Protein AF-A0A6N6JDX8-F1 (afdb_monomer_lite)

pLDDT: mean 83.7, std 14.8, range [42.12, 97.62]

Secondary structure (DSSP, 8-state):
--SHHHHHHHHHHHHHHHHHHHS-HHHHHHHHHHHTT--HHHHHHHHTS-HHHHHHHHHHHHHHTT-SSHHHHHHHHHHTT-SPP-

Organism: NCBI:txid2601869

Sequence (86 aa):
MGTVVALKNHLYEEQGTTLRQKLSRRETEVLLWIARGKSNQDISTILSISPHTVDTFCRRLMQKFDATSRTTAAVRAAQWGLLPAV

Foldseek 3Di:
DPPPVVVVLVVLQVLLVVLLVVDDPLLLLLLQVVLVVDDLVRSCVVVVHDSVVSVVSLVVLCVSQVHPGSNRSSVSCVSSVVYPDD

Radius of gyration: 13.88 Å; chains: 1; bounding box: 29×43×24 Å

Structure (mmCIF, N/CA/C/O backbone):
data_AF-A0A6N6JDX8-F1
#
_entry.id   AF-A0A6N6JDX8-F1
#
loop_
_atom_site.group_PDB
_atom_site.id
_atom_site.type_symbol
_atom_site.label_atom_id
_atom_site.label_alt_id
_atom_site.label_comp_id
_atom_site.label_asym_id
_atom_site.label_entity_id
_atom_site.label_seq_id
_atom_site.pdbx_PDB_ins_code
_atom_site.Cartn_x
_atom_site.Cartn_y
_atom_site.Cartn_z
_atom_site.occupancy
_atom_site.B_iso_or_equiv
_atom_site.auth_seq_id
_atom_site.auth_comp_id
_atom_site.auth_asym_id
_atom_site.auth_atom_id
_atom_site.pdbx_PDB_model_num
ATOM 1 N N . MET A 1 1 ? 16.170 -32.228 -15.359 1.00 42.12 1 MET A N 1
ATOM 2 C CA . MET A 1 1 ? 15.938 -30.764 -15.315 1.00 42.12 1 MET A CA 1
ATOM 3 C C . MET A 1 1 ? 14.692 -30.463 -14.481 1.00 42.12 1 MET A C 1
ATOM 5 O O . MET A 1 1 ? 13.613 -30.402 -15.045 1.00 42.12 1 MET A O 1
ATOM 9 N N . GLY A 1 2 ? 14.793 -30.343 -13.150 1.00 53.22 2 GLY A N 1
ATOM 10 C CA . GLY A 1 2 ? 13.590 -30.228 -12.301 1.00 53.22 2 GLY A CA 1
ATOM 11 C C . GLY A 1 2 ? 13.767 -29.565 -10.931 1.00 53.22 2 GLY A C 1
ATOM 12 O O . GLY A 1 2 ? 12.921 -29.758 -10.072 1.00 53.22 2 GLY A O 1
ATOM 13 N N . THR A 1 3 ? 14.839 -28.805 -10.687 1.00 45.09 3 THR A N 1
ATOM 14 C CA . THR A 1 3 ? 15.199 -28.391 -9.312 1.00 45.09 3 THR A CA 1
ATOM 15 C C . THR A 1 3 ? 15.210 -26.885 -9.038 1.00 45.09 3 THR A C 1
ATOM 17 O O . THR A 1 3 ? 15.272 -26.494 -7.879 1.00 45.09 3 THR A O 1
ATOM 20 N N . VAL A 1 4 ? 15.064 -26.010 -10.040 1.00 54.38 4 VAL A N 1
ATOM 21 C CA . VAL A 1 4 ? 15.054 -24.545 -9.804 1.00 54.38 4 VAL A CA 1
ATOM 22 C C . VAL A 1 4 ? 13.680 -23.966 -9.442 1.00 54.38 4 VAL A C 1
ATOM 24 O O . VAL A 1 4 ? 13.615 -22.922 -8.798 1.00 54.38 4 VAL A O 1
ATOM 27 N N . VAL A 1 5 ? 12.579 -24.627 -9.813 1.00 56.09 5 VAL A N 1
ATOM 28 C CA . VAL A 1 5 ? 11.216 -24.113 -9.557 1.00 56.09 5 VAL A CA 1
ATOM 29 C C . VAL A 1 5 ? 10.809 -24.291 -8.086 1.00 56.09 5 VAL A C 1
ATOM 31 O O . VAL A 1 5 ? 10.243 -23.376 -7.495 1.00 56.09 5 VAL A O 1
ATOM 34 N N . ALA A 1 6 ? 11.167 -25.420 -7.463 1.00 55.06 6 ALA A N 1
ATOM 35 C CA . ALA A 1 6 ? 10.800 -25.728 -6.077 1.00 55.06 6 ALA A CA 1
ATOM 36 C C . ALA A 1 6 ? 11.474 -24.803 -5.043 1.00 55.06 6 ALA A C 1
ATOM 38 O O . ALA A 1 6 ? 10.833 -24.390 -4.080 1.00 55.06 6 ALA A O 1
ATOM 39 N N . LEU A 1 7 ? 12.737 -24.414 -5.269 1.00 59.00 7 LEU A N 1
ATOM 40 C CA . LEU A 1 7 ? 13.460 -23.505 -4.369 1.00 59.00 7 LEU A CA 1
ATOM 41 C C . LEU A 1 7 ? 12.849 -22.098 -4.356 1.00 59.00 7 LEU A C 1
ATOM 43 O O . LEU A 1 7 ? 12.745 -21.479 -3.302 1.00 59.00 7 LEU A O 1
ATOM 47 N N . LYS A 1 8 ? 12.407 -21.597 -5.517 1.00 56.88 8 LYS A N 1
ATOM 48 C CA . LYS A 1 8 ? 11.750 -20.287 -5.607 1.00 56.88 8 LYS A CA 1
ATOM 49 C C . LYS A 1 8 ? 10.416 -20.262 -4.863 1.00 56.88 8 LYS A C 1
ATOM 51 O O . LYS A 1 8 ? 10.163 -19.293 -4.158 1.00 56.88 8 LYS A O 1
ATOM 56 N N . ASN A 1 9 ? 9.607 -21.317 -4.971 1.00 58.47 9 ASN A N 1
ATOM 57 C CA . ASN A 1 9 ? 8.313 -21.380 -4.285 1.00 58.47 9 ASN A CA 1
ATOM 58 C C . ASN A 1 9 ? 8.451 -21.304 -2.760 1.00 58.47 9 ASN A C 1
ATOM 60 O O . ASN A 1 9 ? 7.755 -20.504 -2.147 1.00 58.47 9 ASN A O 1
ATOM 64 N N . HIS A 1 10 ? 9.394 -22.035 -2.160 1.00 60.38 10 HIS A N 1
ATOM 65 C CA . HIS A 1 10 ? 9.585 -21.998 -0.704 1.00 60.38 10 HIS A CA 1
ATOM 66 C C . HIS A 1 10 ? 10.054 -20.617 -0.208 1.00 60.38 10 HIS A C 1
ATOM 68 O O . HIS A 1 10 ? 9.566 -20.106 0.798 1.00 60.38 10 HIS A O 1
ATOM 74 N N . LEU A 1 11 ? 10.939 -19.956 -0.968 1.00 62.12 11 LEU A N 1
ATOM 75 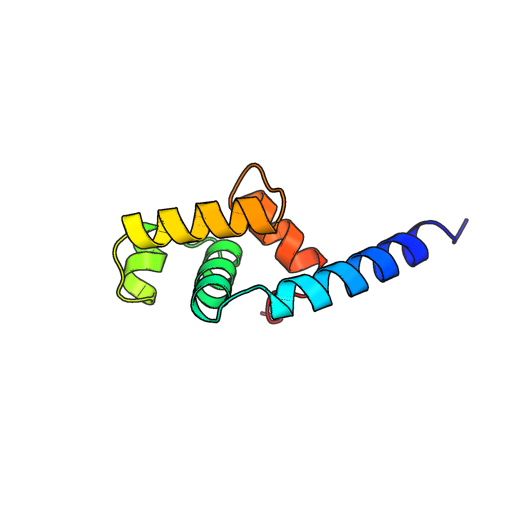C CA . LEU A 1 11 ? 11.386 -18.588 -0.673 1.00 62.12 11 LEU A CA 1
ATOM 76 C C . LEU A 1 11 ? 10.253 -17.557 -0.819 1.00 62.12 11 LEU A C 1
ATOM 78 O O . LEU A 1 11 ? 10.223 -16.565 -0.092 1.00 62.12 11 LEU A O 1
ATOM 82 N N . TYR A 1 12 ? 9.319 -17.773 -1.747 1.00 65.50 12 TYR A N 1
ATOM 83 C CA . TYR A 1 12 ? 8.141 -16.919 -1.905 1.00 65.50 12 TYR A CA 1
ATOM 84 C C . TYR A 1 12 ? 7.090 -17.153 -0.807 1.00 65.50 12 TYR A C 1
ATOM 86 O O . TYR A 1 12 ? 6.457 -16.190 -0.373 1.00 65.50 12 TYR A O 1
ATOM 94 N N . GLU A 1 13 ? 6.946 -18.381 -0.305 1.00 62.66 13 GLU A N 1
ATOM 95 C CA . GLU A 1 13 ? 6.021 -18.734 0.784 1.00 62.66 13 GLU A CA 1
ATOM 96 C C . GLU A 1 13 ? 6.442 -18.134 2.140 1.00 62.66 13 GLU A C 1
ATOM 98 O O . GLU A 1 13 ? 5.610 -17.545 2.843 1.00 62.66 13 GLU A O 1
ATOM 103 N N . GLU A 1 14 ? 7.732 -18.187 2.495 1.00 65.81 14 GLU A N 1
ATOM 104 C CA . GLU A 1 14 ? 8.235 -17.573 3.739 1.00 65.81 14 GLU A CA 1
ATOM 105 C C . GLU A 1 14 ? 8.162 -16.036 3.714 1.00 65.81 14 GLU A C 1
ATOM 107 O O . GLU A 1 14 ? 7.813 -15.392 4.713 1.00 65.81 14 GLU A O 1
ATOM 112 N N . GLN A 1 15 ? 8.437 -15.414 2.561 1.00 68.06 15 GLN A N 1
ATOM 113 C CA . GLN A 1 15 ? 8.327 -13.958 2.430 1.00 68.06 15 GLN A CA 1
ATOM 114 C C . GLN A 1 15 ? 6.869 -13.490 2.417 1.00 68.06 15 GLN A C 1
ATOM 116 O O . GLN A 1 15 ? 6.542 -12.496 3.071 1.00 68.06 15 GLN A O 1
ATOM 121 N N . GLY A 1 16 ? 5.976 -14.217 1.740 1.00 69.00 16 GLY A N 1
ATOM 122 C CA . GLY A 1 16 ? 4.545 -13.917 1.705 1.00 69.00 16 GLY A CA 1
ATOM 123 C C . GLY A 1 16 ? 3.899 -13.973 3.090 1.00 69.00 16 GLY A C 1
ATOM 124 O O . GLY A 1 16 ? 3.176 -13.055 3.472 1.00 69.00 16 GLY A O 1
ATOM 125 N N . THR A 1 17 ? 4.202 -14.985 3.901 1.00 70.62 17 THR A N 1
ATOM 126 C CA . THR A 1 17 ? 3.654 -15.099 5.267 1.00 70.62 17 THR A CA 1
ATOM 127 C C . THR A 1 17 ? 4.137 -13.973 6.186 1.00 70.62 17 THR A C 1
ATOM 129 O O . THR A 1 17 ? 3.321 -13.317 6.841 1.00 70.62 17 THR A O 1
ATOM 132 N N . THR A 1 18 ? 5.435 -13.664 6.166 1.00 76.38 18 THR A N 1
ATOM 133 C CA . THR A 1 18 ? 6.021 -12.579 6.972 1.00 76.38 18 THR A CA 1
ATOM 134 C C . THR A 1 18 ? 5.493 -11.204 6.558 1.00 76.38 18 THR A C 1
ATOM 136 O O . THR A 1 18 ? 5.173 -10.362 7.402 1.00 76.38 18 THR A O 1
ATOM 139 N N . LEU A 1 19 ? 5.377 -10.942 5.254 1.00 78.06 19 LEU A N 1
ATOM 140 C CA . LEU A 1 19 ? 4.864 -9.666 4.756 1.00 78.06 19 LEU A CA 1
ATOM 141 C C . LEU A 1 19 ? 3.374 -9.510 5.025 1.00 78.06 19 LEU A C 1
ATOM 143 O O . LEU A 1 19 ? 2.954 -8.424 5.419 1.00 78.06 19 LEU A O 1
ATOM 147 N N . ARG A 1 20 ? 2.586 -10.585 4.915 1.00 76.06 20 ARG A N 1
ATOM 148 C CA . ARG A 1 20 ? 1.162 -10.577 5.276 1.00 76.06 20 ARG A CA 1
ATOM 149 C C . ARG A 1 20 ? 0.950 -10.131 6.722 1.00 76.06 20 ARG A C 1
ATOM 151 O O . ARG A 1 20 ? 0.018 -9.381 6.981 1.00 76.06 20 ARG A O 1
ATOM 158 N N . GLN A 1 21 ? 1.830 -10.534 7.640 1.00 74.44 21 GLN A N 1
ATOM 159 C CA . GLN A 1 21 ? 1.789 -10.109 9.046 1.00 74.44 21 GLN A CA 1
ATOM 160 C C . GLN A 1 21 ? 2.222 -8.647 9.255 1.00 74.44 21 GLN A C 1
ATOM 162 O O . GLN A 1 21 ? 1.785 -8.005 10.206 1.00 74.44 21 GLN A O 1
ATOM 167 N N . LYS A 1 22 ? 3.068 -8.100 8.373 1.00 83.19 22 LYS A N 1
ATOM 168 C CA . LYS A 1 22 ? 3.576 -6.716 8.450 1.00 83.19 22 LYS A CA 1
ATOM 169 C C . LYS A 1 22 ? 2.698 -5.691 7.730 1.00 83.19 22 LYS A C 1
ATOM 171 O O . LYS A 1 22 ? 2.924 -4.485 7.885 1.00 83.19 22 LYS A O 1
ATOM 176 N N . LEU A 1 23 ? 1.747 -6.126 6.907 1.00 87.75 23 LEU A N 1
ATOM 177 C CA . LEU A 1 23 ? 0.816 -5.235 6.225 1.00 87.75 23 LEU A CA 1
ATOM 178 C C . LEU A 1 23 ? -0.361 -4.903 7.132 1.00 87.75 23 LEU A C 1
ATOM 180 O O . LEU A 1 23 ? -1.072 -5.772 7.626 1.00 87.75 23 LEU A O 1
ATOM 184 N N . SER A 1 24 ? -0.605 -3.610 7.307 1.00 90.06 24 SER A N 1
ATOM 185 C CA . SER A 1 24 ? -1.853 -3.156 7.900 1.00 90.06 24 SER A CA 1
ATOM 186 C C . SER A 1 24 ? -3.026 -3.450 6.964 1.00 90.06 24 SER A C 1
ATOM 188 O O . SER A 1 24 ? -2.880 -3.575 5.741 1.00 90.06 24 SER A O 1
ATOM 190 N N . ARG A 1 25 ? -4.232 -3.480 7.533 1.00 89.31 25 ARG A N 1
ATOM 191 C CA . ARG A 1 25 ? -5.471 -3.619 6.762 1.00 89.31 25 ARG A CA 1
ATOM 192 C C . ARG A 1 25 ? -5.567 -2.580 5.637 1.00 89.31 25 ARG A C 1
ATOM 194 O O . ARG A 1 25 ? -5.856 -2.938 4.501 1.00 89.31 25 ARG A O 1
ATOM 201 N N . ARG A 1 26 ? -5.248 -1.313 5.932 1.00 91.62 26 ARG A N 1
ATOM 202 C CA . ARG A 1 26 ? -5.278 -0.221 4.943 1.00 91.62 26 ARG A CA 1
ATOM 203 C C . ARG A 1 26 ? -4.233 -0.386 3.844 1.00 91.62 26 ARG A C 1
ATOM 205 O O . ARG A 1 26 ? -4.538 -0.148 2.684 1.00 91.62 26 ARG A O 1
ATOM 212 N N . GLU A 1 27 ? -3.027 -0.833 4.180 1.00 92.25 27 GLU A N 1
ATOM 213 C CA . GLU A 1 27 ? -2.005 -1.129 3.169 1.00 92.25 27 GLU A CA 1
ATOM 214 C C . GLU A 1 27 ? -2.435 -2.274 2.249 1.00 92.25 27 GLU A C 1
ATOM 216 O O . GLU A 1 27 ? -2.216 -2.193 1.045 1.00 92.25 27 GLU A O 1
ATOM 221 N N . THR A 1 28 ? -3.102 -3.294 2.790 1.00 91.56 28 THR A N 1
ATOM 222 C CA . THR A 1 28 ? -3.640 -4.417 2.005 1.00 91.56 28 THR A CA 1
ATOM 223 C C . THR A 1 28 ? -4.749 -3.956 1.058 1.00 91.56 28 THR A C 1
ATOM 225 O O . THR A 1 28 ? -4.749 -4.318 -0.116 1.00 91.56 28 THR A O 1
ATOM 228 N N . GLU A 1 29 ? -5.667 -3.110 1.536 1.00 93.25 29 GLU A N 1
ATOM 229 C CA . GLU A 1 29 ? -6.724 -2.506 0.714 1.00 93.25 29 GLU A CA 1
ATOM 230 C C . GLU A 1 29 ? -6.139 -1.664 -0.427 1.00 93.25 29 GLU A C 1
ATOM 232 O O . GLU A 1 29 ? -6.525 -1.832 -1.582 1.00 93.25 29 GLU A O 1
ATOM 237 N N . VAL A 1 30 ? -5.173 -0.789 -0.131 1.00 94.50 30 VAL A N 1
ATOM 238 C CA . VAL A 1 30 ? -4.495 0.022 -1.155 1.00 94.50 30 VAL A CA 1
ATOM 239 C C . VAL A 1 30 ? -3.787 -0.878 -2.168 1.00 94.50 30 VAL A C 1
ATOM 241 O O . VAL A 1 30 ? -3.962 -0.696 -3.372 1.00 94.50 30 VAL A O 1
ATOM 244 N N . LEU A 1 31 ? -3.037 -1.877 -1.703 1.00 92.81 31 LEU A N 1
ATOM 245 C CA . LEU A 1 31 ? -2.306 -2.816 -2.553 1.00 92.81 31 LEU A CA 1
ATOM 246 C C . LEU A 1 31 ? -3.234 -3.602 -3.491 1.00 92.81 31 LEU A C 1
ATOM 248 O O . LEU A 1 31 ? -2.914 -3.760 -4.669 1.00 92.81 31 LEU A O 1
ATOM 252 N N . LEU A 1 32 ? -4.408 -4.016 -3.008 1.00 92.94 32 LEU A N 1
ATOM 253 C CA . LEU A 1 32 ? -5.440 -4.668 -3.816 1.00 92.94 32 LEU A CA 1
ATOM 254 C C . LEU A 1 32 ? -5.910 -3.776 -4.968 1.00 92.94 32 LEU A C 1
ATOM 256 O O . LEU A 1 32 ? -6.006 -4.226 -6.110 1.00 92.94 32 LEU A O 1
ATOM 260 N N . TRP A 1 33 ? -6.194 -2.503 -4.698 1.00 95.00 33 TRP A N 1
ATOM 261 C CA . TRP A 1 33 ? -6.655 -1.591 -5.742 1.00 95.00 33 TRP A CA 1
ATOM 262 C C . TRP A 1 33 ? -5.547 -1.205 -6.724 1.00 95.00 33 TRP A C 1
ATOM 264 O O . TRP A 1 33 ? -5.828 -1.054 -7.914 1.00 95.00 33 TRP A O 1
ATOM 274 N N . ILE A 1 34 ? -4.290 -1.124 -6.269 1.00 93.69 34 ILE A N 1
ATOM 275 C CA . ILE A 1 34 ? -3.131 -0.989 -7.163 1.00 93.69 34 ILE A CA 1
ATOM 276 C C . ILE A 1 34 ? -3.067 -2.189 -8.115 1.00 93.69 34 ILE A C 1
ATOM 278 O O . ILE A 1 34 ? -2.927 -1.993 -9.320 1.00 93.69 34 ILE A O 1
ATOM 282 N N . ALA A 1 35 ? -3.203 -3.413 -7.601 1.00 91.75 35 ALA A N 1
ATOM 283 C CA . ALA A 1 35 ? -3.171 -4.625 -8.417 1.00 91.75 35 ALA A CA 1
ATOM 284 C C . ALA 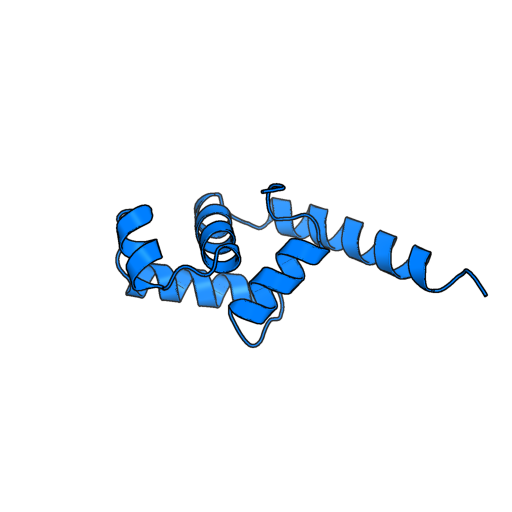A 1 35 ? -4.324 -4.701 -9.430 1.00 91.75 35 ALA A C 1
ATOM 286 O O . ALA A 1 35 ? -4.159 -5.241 -10.518 1.00 91.75 35 ALA A O 1
ATOM 287 N N . ARG A 1 36 ? -5.470 -4.090 -9.110 1.00 92.19 36 ARG A N 1
ATOM 288 C CA . ARG A 1 36 ? -6.617 -3.916 -10.019 1.00 92.19 36 ARG A CA 1
ATOM 289 C C . ARG A 1 36 ? -6.458 -2.753 -11.011 1.00 92.19 36 ARG A C 1
ATOM 291 O O . ARG A 1 36 ? -7.415 -2.414 -11.702 1.00 92.19 36 ARG A O 1
ATOM 298 N N . GLY A 1 37 ? -5.292 -2.106 -11.056 1.00 93.44 37 GLY A N 1
ATOM 299 C CA . GLY A 1 37 ? -4.987 -1.032 -12.004 1.00 93.44 37 GLY A CA 1
ATOM 300 C C . GLY A 1 37 ? -5.633 0.319 -11.685 1.00 93.44 37 GLY A C 1
ATOM 301 O O . GLY A 1 37 ? -5.728 1.167 -12.567 1.00 93.44 37 GLY A O 1
ATOM 302 N N . LYS A 1 38 ? -6.095 0.548 -10.449 1.00 95.69 38 LYS A N 1
ATOM 303 C CA . LYS A 1 38 ? -6.725 1.821 -10.058 1.00 95.69 38 LYS A CA 1
ATOM 304 C C . LYS A 1 38 ? -5.694 2.925 -9.840 1.00 95.69 38 LYS A C 1
ATOM 306 O O . LYS A 1 38 ? -4.635 2.684 -9.258 1.00 95.69 38 LYS A O 1
ATOM 311 N N . SER A 1 39 ? -6.001 4.149 -10.265 1.00 94.88 39 SER A N 1
ATOM 312 C CA . SER A 1 39 ? -5.140 5.316 -10.031 1.00 94.88 39 SER A CA 1
ATOM 313 C C . SER A 1 39 ? -5.166 5.752 -8.560 1.00 94.88 39 SER A C 1
ATOM 315 O O . SER A 1 39 ? -6.036 5.338 -7.797 1.00 94.88 39 SER A O 1
ATOM 317 N N . ASN A 1 40 ? -4.230 6.608 -8.128 1.00 94.06 40 ASN A N 1
ATOM 318 C CA . ASN A 1 40 ? -4.289 7.158 -6.761 1.00 94.06 40 ASN A CA 1
ATOM 319 C C . ASN A 1 40 ? -5.586 7.932 -6.516 1.00 94.06 40 ASN A C 1
ATOM 321 O O . ASN A 1 40 ? -6.107 7.883 -5.406 1.00 94.06 40 ASN A O 1
ATOM 325 N N . GLN A 1 41 ? -6.112 8.593 -7.550 1.00 96.12 41 GLN A N 1
ATOM 326 C CA . GLN A 1 41 ? -7.371 9.318 -7.472 1.00 96.12 41 GLN A CA 1
ATOM 327 C C . GLN A 1 41 ? -8.539 8.355 -7.239 1.00 96.12 41 GLN A C 1
ATOM 329 O O . GLN A 1 41 ? -9.290 8.533 -6.286 1.00 96.12 41 GLN A O 1
ATOM 334 N N . ASP A 1 42 ? -8.627 7.274 -8.015 1.00 97.06 42 ASP A N 1
ATOM 335 C CA . ASP A 1 42 ? -9.679 6.266 -7.837 1.00 97.06 42 ASP A CA 1
ATOM 336 C C . ASP A 1 42 ? -9.607 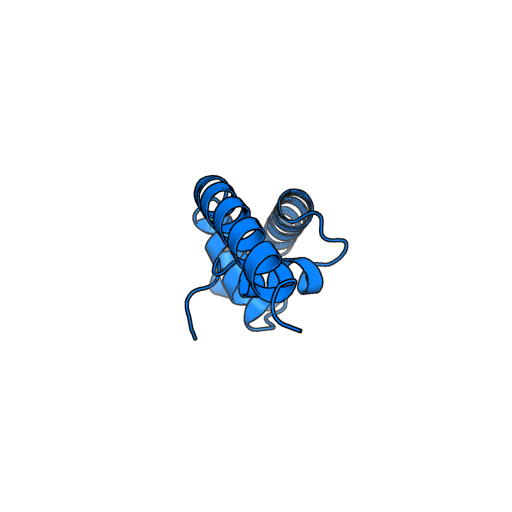5.618 -6.454 1.00 97.06 42 ASP A C 1
ATOM 338 O O . ASP A 1 42 ? -10.616 5.472 -5.773 1.00 97.06 42 ASP A O 1
ATOM 342 N N . ILE A 1 43 ? -8.401 5.250 -6.009 1.00 96.50 43 ILE A N 1
ATOM 343 C CA . ILE A 1 43 ? -8.182 4.644 -4.690 1.00 96.50 43 ILE A CA 1
ATOM 344 C C . ILE A 1 43 ? -8.591 5.615 -3.582 1.00 96.50 43 ILE A C 1
ATOM 346 O O . ILE A 1 43 ? -9.187 5.194 -2.592 1.00 96.50 43 ILE A O 1
ATOM 350 N N . SER A 1 44 ? -8.298 6.907 -3.752 1.00 96.94 44 SER A N 1
ATOM 351 C CA . SER A 1 44 ? -8.680 7.954 -2.804 1.00 96.94 44 SER A CA 1
ATOM 352 C C . SER A 1 44 ? -10.201 8.029 -2.647 1.00 96.94 44 SER A C 1
ATOM 354 O O . SER A 1 44 ? -10.705 8.040 -1.525 1.00 96.94 44 SER A O 1
ATOM 356 N N . THR A 1 45 ? -10.933 7.947 -3.763 1.00 97.62 45 THR A N 1
ATOM 357 C CA . THR A 1 45 ? -12.397 7.916 -3.795 1.00 97.62 45 THR A CA 1
ATOM 358 C C . THR A 1 45 ? -12.951 6.629 -3.189 1.00 97.62 45 THR A C 1
ATOM 360 O O . THR A 1 45 ? -13.869 6.687 -2.380 1.00 97.62 45 THR A O 1
ATOM 363 N N . ILE A 1 46 ? -12.382 5.469 -3.529 1.00 97.00 46 ILE A N 1
ATOM 364 C CA . ILE A 1 46 ? -12.846 4.159 -3.046 1.00 97.00 46 ILE A CA 1
ATOM 365 C C . ILE A 1 46 ? -12.649 4.009 -1.531 1.00 97.00 46 ILE A C 1
ATOM 367 O O . ILE A 1 46 ? -13.495 3.437 -0.849 1.00 97.00 46 ILE A O 1
ATOM 371 N N . LEU A 1 47 ? -11.520 4.485 -1.001 1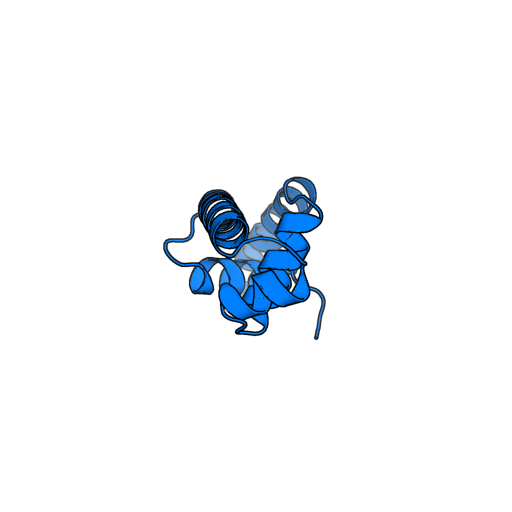.00 95.38 47 LEU A N 1
ATOM 372 C CA . LEU A 1 47 ? -11.161 4.327 0.411 1.00 95.38 47 LEU A CA 1
ATOM 373 C C . LEU A 1 47 ? -11.541 5.533 1.280 1.00 95.38 47 LEU A C 1
ATOM 375 O O . LEU A 1 47 ? -11.275 5.494 2.486 1.00 95.38 47 LEU A O 1
ATOM 379 N N . SER A 1 48 ? -12.147 6.563 0.681 1.00 96.56 48 SER A N 1
ATOM 380 C CA . SER A 1 48 ? -12.517 7.837 1.309 1.00 96.56 48 SER A CA 1
ATOM 381 C C . SER A 1 48 ? -11.353 8.494 2.061 1.00 96.56 48 SER A C 1
ATOM 383 O O . SER A 1 48 ? -11.475 8.877 3.224 1.00 96.56 48 SER A O 1
ATOM 385 N N . ILE A 1 49 ? -10.198 8.595 1.402 1.00 96.06 49 ILE A N 1
ATOM 386 C CA . ILE A 1 49 ? -8.977 9.244 1.914 1.00 96.06 49 ILE A CA 1
ATOM 387 C C . ILE A 1 49 ? -8.409 10.191 0.860 1.00 96.06 49 ILE A C 1
ATOM 389 O O . ILE A 1 49 ? -8.818 10.149 -0.291 1.00 96.06 49 ILE A O 1
ATOM 393 N N . SER A 1 50 ? -7.445 11.040 1.221 1.00 96.94 50 SER A N 1
ATOM 394 C CA . SER A 1 50 ? -6.837 11.939 0.234 1.00 96.94 50 SER A CA 1
ATOM 395 C C . SER A 1 50 ? -5.893 11.190 -0.727 1.00 96.94 50 SER A C 1
ATOM 397 O O . SER A 1 50 ? -5.241 10.223 -0.310 1.00 96.94 50 SER A O 1
ATOM 399 N N . PRO A 1 51 ? -5.716 11.657 -1.979 1.00 95.00 51 PRO A N 1
ATOM 400 C CA . PRO A 1 51 ? -4.705 11.114 -2.893 1.00 95.00 51 PRO A CA 1
ATOM 401 C C . PRO A 1 51 ? -3.284 11.152 -2.310 1.00 95.00 51 PRO A C 1
ATOM 403 O O . PRO A 1 51 ? -2.482 10.255 -2.560 1.00 95.00 51 PRO A O 1
ATOM 406 N N . HIS A 1 52 ? -2.983 12.153 -1.476 1.00 95.94 52 HIS A N 1
ATOM 407 C CA . HIS A 1 52 ? -1.711 12.259 -0.758 1.00 95.94 52 HIS A CA 1
ATOM 408 C C . HIS A 1 52 ? -1.537 11.147 0.291 1.00 95.94 52 HIS A C 1
ATOM 410 O O . HIS A 1 52 ? -0.457 10.574 0.453 1.00 95.94 52 HIS A O 1
ATOM 416 N N . THR A 1 53 ? -2.622 10.772 0.972 1.00 95.88 53 THR A N 1
ATOM 417 C CA . THR A 1 53 ? -2.634 9.624 1.887 1.00 95.88 53 THR A CA 1
ATOM 418 C C . THR A 1 53 ? -2.399 8.320 1.118 1.00 95.88 53 THR A C 1
ATOM 420 O O . THR A 1 53 ? -1.628 7.476 1.574 1.00 95.88 53 THR A O 1
ATOM 423 N N . VAL A 1 54 ? -2.988 8.167 -0.075 1.00 96.12 54 VAL A N 1
ATOM 424 C CA . VAL A 1 54 ? -2.721 7.018 -0.961 1.00 96.12 54 VAL A CA 1
ATOM 425 C C . VAL A 1 54 ? -1.251 6.972 -1.390 1.00 96.12 54 VAL A C 1
ATOM 427 O O . VAL A 1 54 ? -0.650 5.900 -1.346 1.00 96.12 54 VAL A O 1
ATOM 430 N N . ASP A 1 55 ? -0.647 8.110 -1.746 1.00 95.31 55 ASP A N 1
ATOM 431 C CA . ASP A 1 55 ? 0.785 8.195 -2.081 1.00 95.31 55 ASP A CA 1
ATOM 432 C C . ASP A 1 55 ? 1.666 7.723 -0.917 1.00 95.31 55 ASP A C 1
ATOM 434 O O . ASP A 1 55 ? 2.576 6.913 -1.097 1.00 95.31 55 ASP A O 1
ATOM 438 N N . THR A 1 56 ? 1.328 8.140 0.304 1.00 96.31 56 THR A N 1
ATOM 439 C CA . THR A 1 56 ? 2.023 7.701 1.520 1.00 96.31 56 THR A CA 1
ATOM 440 C C . THR A 1 56 ? 1.949 6.182 1.692 1.00 96.31 56 THR A C 1
ATOM 442 O O . THR A 1 56 ? 2.964 5.542 1.982 1.00 96.31 56 THR A O 1
ATOM 445 N N . PHE A 1 57 ? 0.776 5.578 1.475 1.00 95.25 57 PHE A N 1
ATOM 446 C CA . PHE A 1 57 ? 0.638 4.120 1.486 1.00 95.25 57 PHE A CA 1
ATOM 447 C C . PHE A 1 57 ? 1.449 3.456 0.368 1.00 95.25 57 PHE A C 1
ATOM 449 O O . PHE A 1 57 ? 2.124 2.465 0.631 1.00 95.25 57 PHE A O 1
ATOM 456 N N . CYS A 1 58 ? 1.454 4.014 -0.847 1.00 93.81 58 CYS A N 1
ATOM 457 C CA . CYS A 1 58 ? 2.248 3.494 -1.962 1.00 93.81 58 CYS A CA 1
ATOM 458 C C . CYS A 1 58 ? 3.745 3.474 -1.633 1.00 93.81 58 CYS A C 1
ATOM 460 O O . CYS A 1 58 ? 4.394 2.461 -1.872 1.00 93.81 58 CYS A O 1
ATOM 462 N N . ARG A 1 59 ? 4.287 4.537 -1.025 1.00 94.50 59 ARG A N 1
ATOM 463 C CA . ARG A 1 59 ? 5.700 4.590 -0.609 1.00 94.50 59 ARG A CA 1
ATOM 464 C C . ARG A 1 59 ? 6.035 3.535 0.440 1.00 94.50 59 ARG A C 1
ATOM 466 O O . ARG A 1 59 ? 7.041 2.845 0.308 1.00 94.50 59 ARG A O 1
ATOM 473 N N . ARG A 1 60 ? 5.182 3.376 1.457 1.00 94.00 60 ARG A N 1
ATOM 474 C CA . ARG A 1 60 ? 5.363 2.351 2.501 1.00 94.00 60 ARG A CA 1
ATOM 475 C C . ARG A 1 60 ? 5.308 0.942 1.923 1.00 94.00 60 ARG A C 1
ATOM 477 O O . ARG A 1 60 ? 6.143 0.112 2.266 1.00 94.00 60 ARG A O 1
ATOM 484 N N . LEU A 1 61 ? 4.364 0.683 1.019 1.00 93.19 61 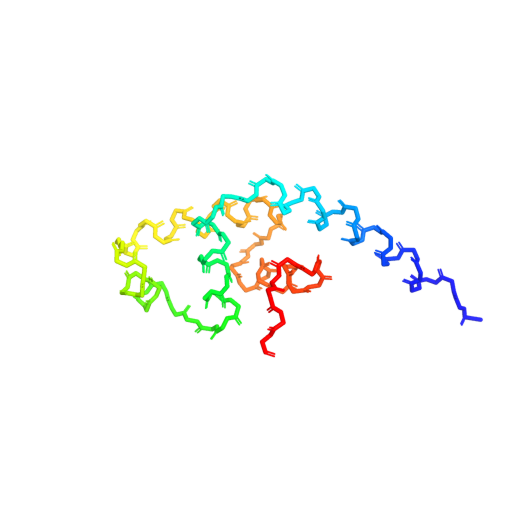LEU A N 1
ATOM 485 C CA . LEU A 1 61 ? 4.281 -0.577 0.286 1.00 93.19 61 LEU A CA 1
ATOM 486 C C . LEU A 1 61 ? 5.553 -0.795 -0.539 1.00 93.19 61 LEU A C 1
ATOM 488 O O . LEU A 1 61 ? 6.213 -1.809 -0.383 1.00 93.19 61 LEU A O 1
ATOM 492 N N . MET A 1 62 ? 5.971 0.174 -1.346 1.00 92.88 62 MET A N 1
ATOM 493 C CA . MET A 1 62 ? 7.198 0.068 -2.139 1.00 92.88 62 MET A CA 1
ATOM 494 C C . MET A 1 62 ? 8.428 -0.259 -1.282 1.00 92.88 62 MET A C 1
ATOM 496 O O . MET A 1 62 ? 9.197 -1.136 -1.657 1.00 92.88 62 MET A O 1
ATOM 500 N N . GLN A 1 63 ? 8.566 0.343 -0.098 1.00 91.75 63 GLN A N 1
ATOM 501 C CA . GLN A 1 63 ? 9.629 -0.001 0.853 1.00 91.75 63 GLN A CA 1
ATOM 502 C C . GLN A 1 63 ? 9.503 -1.431 1.397 1.00 91.75 63 GLN A C 1
ATOM 504 O O . GLN A 1 63 ? 10.483 -2.168 1.413 1.00 91.75 63 GLN A O 1
ATOM 509 N N . LYS A 1 64 ? 8.303 -1.856 1.814 1.00 89.25 64 LYS A N 1
ATOM 510 C CA . LYS A 1 64 ? 8.061 -3.214 2.342 1.00 89.25 64 LYS A CA 1
ATOM 511 C C . LYS A 1 64 ? 8.287 -4.309 1.300 1.00 89.25 64 LYS A C 1
ATOM 513 O O . LYS A 1 64 ? 8.673 -5.415 1.654 1.00 89.25 64 LYS A O 1
ATOM 518 N N . PHE A 1 65 ? 8.026 -3.995 0.038 1.00 88.25 65 PHE A N 1
ATOM 519 C CA . PHE A 1 65 ? 8.153 -4.911 -1.088 1.00 88.25 65 PHE A CA 1
ATOM 520 C C . PHE A 1 65 ? 9.483 -4.768 -1.832 1.00 88.25 65 PHE A C 1
ATOM 522 O O . PHE A 1 65 ? 9.644 -5.441 -2.846 1.00 88.25 65 PHE A O 1
ATOM 529 N N . ASP A 1 66 ? 10.397 -3.903 -1.373 1.00 88.25 66 ASP A N 1
ATOM 530 C CA . ASP A 1 66 ? 11.663 -3.558 -2.041 1.00 88.25 66 ASP A CA 1
ATOM 531 C C . ASP A 1 66 ? 11.482 -3.224 -3.541 1.00 88.25 66 ASP A C 1
ATOM 533 O O . ASP A 1 66 ? 12.176 -3.703 -4.440 1.00 88.25 66 ASP A O 1
ATOM 537 N N . ALA A 1 67 ? 10.434 -2.459 -3.837 1.00 91.19 67 ALA A N 1
ATOM 538 C CA . ALA A 1 67 ? 9.968 -2.177 -5.183 1.00 91.19 67 ALA A CA 1
ATOM 539 C C . ALA A 1 67 ? 10.238 -0.722 -5.579 1.00 91.19 67 ALA A C 1
ATOM 541 O O . ALA A 1 67 ? 9.950 0.213 -4.838 1.00 91.19 67 ALA A O 1
ATOM 542 N N . THR A 1 68 ? 10.705 -0.523 -6.810 1.00 90.94 68 THR A N 1
ATOM 543 C CA . THR A 1 68 ? 10.969 0.806 -7.389 1.00 90.94 68 THR A CA 1
ATOM 544 C C . THR A 1 68 ? 9.725 1.476 -7.970 1.00 90.94 68 THR A C 1
ATOM 546 O O . THR A 1 68 ? 9.731 2.673 -8.241 1.00 90.94 68 THR A O 1
ATOM 549 N N . SER A 1 69 ? 8.633 0.725 -8.139 1.00 92.88 69 SER A N 1
ATOM 550 C CA . SER A 1 69 ? 7.345 1.250 -8.586 1.00 92.88 69 SER A CA 1
ATOM 551 C C . SER A 1 69 ? 6.185 0.538 -7.893 1.00 92.88 69 SER A C 1
ATOM 553 O O . SER A 1 69 ? 6.294 -0.626 -7.496 1.00 92.88 69 SER A O 1
ATOM 555 N N . ARG A 1 70 ? 5.034 1.214 -7.807 1.00 90.56 70 ARG A N 1
ATOM 556 C CA . ARG A 1 70 ? 3.782 0.621 -7.306 1.00 90.56 70 ARG A CA 1
ATOM 557 C C . ARG A 1 70 ? 3.350 -0.614 -8.101 1.00 90.56 70 ARG A C 1
ATOM 559 O O . ARG A 1 70 ? 2.803 -1.548 -7.524 1.00 90.56 70 ARG A O 1
ATOM 566 N N . THR A 1 71 ? 3.627 -0.638 -9.405 1.00 90.94 71 THR A N 1
ATOM 567 C CA . THR A 1 71 ? 3.322 -1.779 -10.275 1.00 90.94 71 THR A CA 1
ATOM 568 C C . THR A 1 71 ? 4.202 -2.964 -9.906 1.00 90.94 71 THR A C 1
ATOM 570 O O . THR A 1 71 ? 3.695 -4.061 -9.702 1.00 90.94 71 THR A O 1
ATOM 573 N N . THR A 1 72 ? 5.504 -2.737 -9.715 1.00 90.12 72 THR A N 1
ATOM 574 C CA . THR A 1 72 ? 6.439 -3.768 -9.243 1.00 90.12 72 THR A CA 1
ATOM 575 C C . THR A 1 72 ? 6.020 -4.309 -7.874 1.00 90.12 72 THR A C 1
ATOM 577 O O . THR A 1 72 ? 6.051 -5.520 -7.666 1.00 90.12 72 THR A O 1
ATOM 580 N N . ALA A 1 73 ? 5.572 -3.441 -6.958 1.00 90.62 73 ALA A N 1
ATOM 581 C CA . ALA A 1 73 ? 5.061 -3.855 -5.651 1.00 90.62 73 ALA A CA 1
ATOM 582 C C . ALA A 1 73 ? 3.823 -4.761 -5.781 1.00 90.62 73 ALA A C 1
ATOM 584 O O . ALA A 1 73 ? 3.764 -5.811 -5.147 1.00 90.62 73 ALA A O 1
ATOM 585 N N . ALA A 1 74 ? 2.868 -4.403 -6.644 1.00 89.62 74 ALA A N 1
ATOM 586 C CA . ALA A 1 74 ? 1.677 -5.215 -6.895 1.00 89.62 74 ALA A CA 1
ATOM 587 C C . ALA A 1 74 ? 1.999 -6.562 -7.563 1.00 89.62 74 ALA A C 1
ATOM 589 O O . ALA A 1 74 ? 1.424 -7.580 -7.186 1.00 89.62 74 ALA A O 1
ATOM 590 N N . VAL A 1 75 ? 2.952 -6.596 -8.499 1.00 89.56 75 VAL A N 1
ATOM 591 C CA . VAL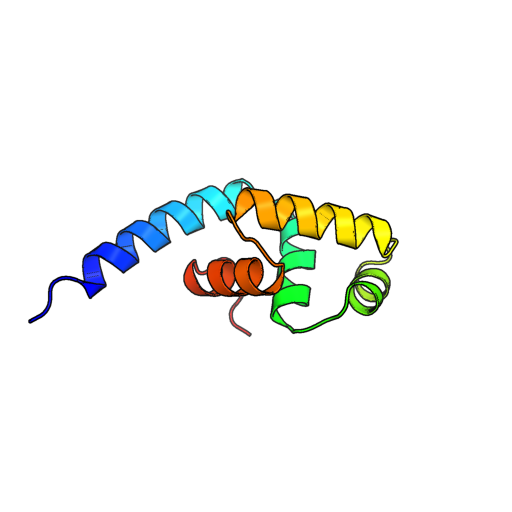 A 1 75 ? 3.416 -7.843 -9.130 1.00 89.56 75 VAL A CA 1
ATOM 592 C C . VAL A 1 75 ? 4.064 -8.770 -8.099 1.00 89.56 75 VAL A C 1
ATOM 594 O O . VAL A 1 75 ? 3.728 -9.951 -8.056 1.00 89.56 75 VAL A O 1
ATOM 597 N N . ARG A 1 76 ? 4.941 -8.250 -7.228 1.00 88.88 76 ARG A N 1
ATOM 598 C CA . ARG A 1 76 ? 5.537 -9.041 -6.133 1.00 88.88 76 ARG A CA 1
ATOM 599 C C . ARG A 1 76 ? 4.469 -9.542 -5.161 1.00 88.88 76 ARG A C 1
ATOM 601 O O . ARG A 1 76 ? 4.482 -10.709 -4.790 1.00 88.88 76 ARG A O 1
ATOM 608 N N . ALA A 1 77 ? 3.495 -8.702 -4.818 1.00 87.62 77 ALA A N 1
ATOM 609 C CA . ALA A 1 77 ? 2.368 -9.100 -3.980 1.00 87.62 77 ALA A CA 1
ATOM 610 C C . ALA A 1 77 ? 1.533 -10.237 -4.590 1.00 87.62 77 ALA A C 1
ATOM 612 O O . ALA A 1 77 ? 1.136 -11.152 -3.870 1.00 87.62 77 ALA A O 1
ATOM 613 N N . ALA A 1 78 ? 1.299 -10.210 -5.904 1.00 86.56 78 ALA A N 1
ATOM 614 C CA . ALA A 1 78 ? 0.629 -11.296 -6.612 1.00 86.56 78 ALA A CA 1
ATOM 615 C C . ALA A 1 78 ? 1.454 -12.593 -6.569 1.00 86.56 78 ALA A C 1
ATOM 617 O O . ALA A 1 78 ? 0.920 -13.647 -6.237 1.00 86.56 78 ALA A O 1
ATOM 618 N N . GLN A 1 79 ? 2.761 -12.506 -6.841 1.00 85.00 79 GLN A N 1
ATOM 619 C CA . GLN A 1 79 ? 3.677 -13.656 -6.820 1.00 85.00 79 GLN A CA 1
ATOM 620 C C . GLN A 1 79 ? 3.790 -14.304 -5.434 1.00 85.00 79 GLN A C 1
ATOM 622 O O . GLN A 1 79 ? 3.936 -15.517 -5.338 1.00 85.00 79 GLN A O 1
ATOM 627 N N . TRP A 1 80 ? 3.700 -13.509 -4.367 1.00 85.31 80 TRP A N 1
ATOM 628 C CA . TRP A 1 80 ? 3.784 -13.979 -2.981 1.00 85.31 80 TRP A CA 1
ATOM 629 C C . TRP A 1 80 ? 2.431 -14.395 -2.379 1.00 85.31 80 TRP A C 1
ATOM 631 O O . TRP A 1 80 ? 2.351 -14.635 -1.176 1.00 85.31 80 TRP A O 1
ATOM 641 N N . GLY A 1 81 ? 1.347 -14.442 -3.165 1.00 83.38 81 GLY A N 1
ATOM 642 C CA . GLY A 1 81 ? 0.017 -14.835 -2.667 1.00 83.38 81 GLY A CA 1
ATOM 643 C C . GLY A 1 81 ? -0.582 -13.856 -1.642 1.00 83.38 81 GLY A C 1
ATOM 644 O O . GLY A 1 81 ? -1.422 -14.215 -0.809 1.00 83.38 81 GLY A O 1
ATOM 645 N N . LEU A 1 82 ? -0.136 -12.598 -1.664 1.00 83.81 82 LEU A N 1
ATOM 646 C CA . LEU A 1 82 ? -0.580 -11.550 -0.739 1.00 83.81 82 LEU A CA 1
ATOM 647 C C . LEU A 1 82 ? -1.873 -10.870 -1.187 1.00 83.81 82 LEU A C 1
ATOM 649 O O . LEU A 1 82 ? -2.516 -10.184 -0.392 1.00 83.81 82 LEU A O 1
ATOM 653 N N . LEU A 1 83 ? -2.260 -11.069 -2.442 1.00 82.38 83 LEU A N 1
ATOM 654 C CA . LEU A 1 83 ? -3.509 -10.573 -2.995 1.00 82.38 83 LEU A CA 1
ATOM 655 C C . LEU A 1 83 ? -4.575 -11.676 -2.952 1.00 82.38 83 LEU A C 1
ATOM 657 O O . LEU A 1 83 ? -4.257 -12.831 -3.235 1.00 82.38 83 LEU A O 1
ATOM 661 N N . PRO A 1 84 ? -5.832 -11.351 -2.604 1.00 69.81 84 PRO A N 1
ATOM 662 C CA . PRO A 1 84 ? -6.932 -12.289 -2.777 1.00 69.81 84 PRO A CA 1
ATOM 663 C C . PRO A 1 84 ? -7.053 -12.662 -4.259 1.00 69.81 84 PRO A C 1
ATOM 665 O O . PRO A 1 84 ? -6.928 -11.789 -5.121 1.00 69.81 84 PRO A O 1
ATOM 668 N N . ALA A 1 85 ? -7.288 -13.948 -4.537 1.00 58.41 85 ALA A N 1
ATOM 669 C CA . ALA A 1 85 ? -7.628 -14.404 -5.880 1.00 58.41 85 ALA A CA 1
ATOM 670 C C . ALA A 1 85 ? -8.857 -13.618 -6.360 1.00 58.41 85 ALA A C 1
ATOM 672 O O . ALA A 1 85 ? -9.857 -13.535 -5.640 1.00 58.41 85 ALA A O 1
ATOM 673 N N . VAL A 1 86 ? -8.718 -12.957 -7.509 1.00 49.53 86 VAL A N 1
ATOM 674 C CA . VAL A 1 86 ? -9.795 -12.202 -8.161 1.00 49.53 86 VAL A CA 1
ATOM 675 C C . VAL A 1 86 ? -10.637 -13.112 -9.032 1.00 49.53 86 VAL A C 1
ATOM 677 O O . VAL A 1 86 ? -10.061 -14.065 -9.602 1.00 49.53 86 VAL A O 1
#

InterPro domains:
  IPR000792 Transcription regulator LuxR, C-terminal [PF00196] (22-77)
  IPR000792 Transcription regulator LuxR, C-terminal [PR00038] (23-37)
  IPR000792 Transcription regulator LuxR, C-terminal [PR00038] (37-53)
  IPR000792 Transcription regulator LuxR, C-terminal [PR00038] (53-65)
  IPR000792 Transcription regulator LuxR, C-terminal [PS00622] (37-64)
  IPR000792 Transcription regulator LuxR, C-terminal [PS50043] (16-81)
  IPR000792 Transcription regulator LuxR, C-terminal [SM00421] (20-77)
  IPR000792 Transcription regulator LuxR, C-terminal [cd06170] (23-77)
  IPR016032 Signal transduction response regulator, C-terminal effector [SSF46894] (17-83)
  IPR036388 Winged helix-like DNA-binding domain superfamily [G3DSA:1.10.10.10] (18-83)